Protein AF-A0A962XHQ8-F1 (afdb_monomer)

Foldseek 3Di:
DDPDDPDDDAPDWDQLPDPVVGIDHPPDDDDDVVVVDPDDDDDFDPDDPPDDDPDDDDDDDPVD

Mean predicted aligned error: 9.03 Å

Solvent-accessible surface area (backbone atoms only — not comparable to full-atom values): 4904 Å² total; per-residue (Å²): 134,89,87,81,66,97,65,84,80,75,97,49,69,38,80,59,88,40,87,93,63,45,61,40,54,57,88,61,84,88,75,69,66,79,79,78,44,97,65,78,92,73,82,74,85,89,68,72,84,87,72,84,64,96,74,79,82,88,83,85,60,99,87,115

pLDDT: mean 85.5, std 11.63, range [40.16, 97.19]

Sequence (64 aa):
MNQDSKWRAYSEYKASGIEWLREVPQHWVVGPLKFFCSESAIYGANESANNYSDAGVRFVRTSD

Radius of gyration: 20.86 Å; Cα contacts (8 Å, |Δi|>4): 23; chains: 1; bounding box: 52×24×45 Å

Secondary structure (DSSP, 8-state):
-----SSPPPS-EEE-S-TTT-EEETT-----GGGT-SSPPPPPP---TT---SSSSPPP-TT-

Structure (mmCIF, N/CA/C/O backbone):
data_AF-A0A962XHQ8-F1
#
_entry.id   AF-A0A962XHQ8-F1
#
loop_
_atom_site.group_PDB
_atom_site.id
_atom_site.type_symbol
_atom_site.label_atom_id
_atom_site.label_alt_id
_atom_site.label_comp_id
_atom_site.label_asym_id
_atom_site.label_entity_id
_atom_site.label_seq_id
_atom_site.pdbx_PDB_ins_code
_atom_site.Cartn_x
_atom_site.Cartn_y
_atom_site.Cartn_z
_atom_site.occupancy
_atom_site.B_iso_or_equiv
_atom_site.auth_seq_id
_atom_site.auth_comp_id
_atom_site.auth_asym_id
_atom_site.auth_atom_id
_atom_site.pdbx_PDB_model_num
ATOM 1 N N . MET A 1 1 ? -34.011 10.391 3.008 1.00 40.16 1 MET A N 1
ATOM 2 C CA . MET A 1 1 ? -33.073 9.254 3.116 1.00 40.16 1 MET A CA 1
ATOM 3 C C . MET A 1 1 ? -32.607 8.962 1.696 1.00 40.16 1 MET A C 1
ATOM 5 O O . MET A 1 1 ? -33.357 8.366 0.941 1.00 40.16 1 MET A O 1
ATOM 9 N N . ASN A 1 2 ? -31.491 9.564 1.276 1.00 44.78 2 ASN A N 1
ATOM 10 C CA . ASN A 1 2 ? -31.071 9.579 -0.130 1.00 44.78 2 ASN A CA 1
ATOM 11 C C . ASN A 1 2 ? -30.483 8.209 -0.498 1.00 44.78 2 ASN A C 1
ATOM 13 O O . ASN A 1 2 ? -29.422 7.847 0.005 1.00 44.78 2 ASN A O 1
ATOM 17 N N . GLN A 1 3 ? -31.197 7.442 -1.321 1.00 57.31 3 GLN A N 1
ATOM 18 C CA . GLN A 1 3 ? -30.774 6.133 -1.816 1.00 57.31 3 GLN A CA 1
ATOM 19 C C . GLN A 1 3 ? -30.321 6.250 -3.273 1.00 57.31 3 GLN A C 1
ATOM 21 O O . GLN A 1 3 ? -31.026 5.789 -4.148 1.00 57.31 3 GLN A O 1
ATOM 26 N N . ASP A 1 4 ? -29.161 6.855 -3.531 1.00 66.69 4 ASP A N 1
ATOM 27 C CA . ASP A 1 4 ? -28.526 6.825 -4.863 1.00 66.69 4 ASP A CA 1
ATOM 28 C C . ASP A 1 4 ? -26.997 6.905 -4.727 1.00 66.69 4 ASP A C 1
ATOM 30 O O . ASP A 1 4 ? -26.317 7.772 -5.271 1.00 66.69 4 ASP A O 1
ATOM 34 N N . SER A 1 5 ? -26.421 6.014 -3.919 1.00 70.25 5 SER A N 1
ATOM 35 C CA . SER A 1 5 ? -24.966 5.860 -3.836 1.00 70.25 5 SER A CA 1
ATOM 36 C C . SER A 1 5 ? -24.532 4.695 -4.721 1.00 70.25 5 SER A C 1
ATOM 38 O O . SER A 1 5 ? -24.940 3.560 -4.496 1.00 70.25 5 SER A O 1
ATOM 40 N N . LYS A 1 6 ? -23.662 4.970 -5.703 1.00 80.06 6 LYS A N 1
ATOM 41 C CA . LYS A 1 6 ? -23.044 3.981 -6.613 1.00 80.06 6 LYS A CA 1
ATOM 42 C C . LYS A 1 6 ? -22.383 2.796 -5.883 1.00 80.06 6 LYS A C 1
ATOM 44 O O . LYS A 1 6 ? -22.156 1.750 -6.485 1.00 80.06 6 LYS A O 1
ATOM 49 N N . TRP A 1 7 ? -22.079 2.949 -4.596 1.00 83.75 7 TRP A N 1
ATOM 50 C CA . TRP A 1 7 ? -21.360 1.977 -3.783 1.00 83.75 7 TRP A CA 1
ATOM 51 C C . TRP A 1 7 ? -22.229 1.490 -2.625 1.00 83.75 7 TRP A C 1
ATOM 53 O O . TRP A 1 7 ? -22.756 2.298 -1.858 1.00 83.75 7 TRP A O 1
ATOM 63 N N . ARG A 1 8 ? -22.361 0.165 -2.488 1.00 87.75 8 ARG A N 1
ATOM 64 C CA . ARG A 1 8 ? -23.013 -0.440 -1.322 1.00 87.75 8 ARG A CA 1
ATOM 65 C C . ARG A 1 8 ? -22.045 -0.480 -0.144 1.00 87.75 8 ARG A C 1
ATOM 67 O O . ARG A 1 8 ? -20.883 -0.839 -0.317 1.00 87.75 8 ARG A O 1
ATOM 74 N N . ALA A 1 9 ? -22.550 -0.156 1.043 1.00 90.00 9 ALA A N 1
ATOM 75 C CA . ALA A 1 9 ? -21.835 -0.399 2.290 1.00 90.00 9 ALA A CA 1
ATOM 76 C C . ALA A 1 9 ? -21.626 -1.908 2.511 1.00 90.00 9 ALA A C 1
ATOM 78 O O . ALA A 1 9 ? -22.431 -2.727 2.056 1.00 90.00 9 ALA A O 1
ATOM 79 N N . TYR A 1 10 ? -20.551 -2.265 3.215 1.00 94.25 10 TYR A N 1
ATOM 80 C CA . TYR A 1 10 ? -20.320 -3.645 3.639 1.00 94.25 10 TYR A CA 1
ATOM 81 C C . TYR A 1 10 ? -21.272 -4.018 4.784 1.00 94.25 10 TYR A C 1
ATOM 83 O O . TYR A 1 10 ? -21.758 -3.146 5.501 1.00 94.25 10 TYR A O 1
ATOM 91 N N . SER A 1 11 ? -21.547 -5.312 4.956 1.00 94.56 11 SER A N 1
ATOM 92 C CA . SER A 1 11 ? -22.461 -5.801 5.998 1.00 94.56 11 SER A CA 1
ATOM 93 C C . SER A 1 11 ? -21.919 -5.611 7.416 1.00 94.56 11 SER A C 1
ATOM 95 O O . SER A 1 11 ? -22.700 -5.412 8.340 1.00 94.56 11 SER A O 1
ATOM 97 N N . GLU A 1 12 ? -20.596 -5.676 7.589 1.00 96.94 12 GLU A N 1
ATOM 98 C CA . GLU A 1 12 ? -19.922 -5.646 8.889 1.00 96.94 12 GLU A CA 1
ATOM 99 C C . GLU A 1 12 ? -18.568 -4.927 8.801 1.00 96.94 12 GLU A C 1
ATOM 101 O O . GLU A 1 12 ? -17.867 -5.006 7.783 1.00 96.94 12 GLU A O 1
ATOM 106 N N . TYR A 1 13 ? -18.183 -4.273 9.900 1.00 97.19 13 TYR A N 1
ATOM 107 C CA . TYR A 1 13 ? -16.954 -3.491 10.047 1.00 97.19 13 TYR A CA 1
ATOM 108 C C . TYR A 1 13 ? -16.253 -3.810 11.374 1.00 97.19 13 TYR A C 1
ATOM 110 O O . TYR A 1 13 ? -16.889 -4.219 12.343 1.00 97.19 13 TYR A O 1
ATOM 118 N N . LYS A 1 14 ? -14.940 -3.575 11.418 1.00 96.38 14 LYS A N 1
ATOM 119 C CA . LYS A 1 14 ? -14.098 -3.636 12.621 1.00 96.38 14 LYS A CA 1
ATOM 120 C C . LYS A 1 14 ? -13.195 -2.420 12.730 1.00 96.38 14 LYS A C 1
ATOM 122 O O . LYS A 1 14 ? -12.865 -1.790 11.724 1.00 96.38 14 LYS A O 1
ATOM 127 N N . ALA A 1 15 ? -12.715 -2.149 13.943 1.00 96.31 15 ALA A N 1
ATOM 128 C CA . ALA A 1 15 ? -11.677 -1.152 14.171 1.00 96.31 15 ALA A CA 1
ATOM 129 C C . ALA A 1 15 ? -10.401 -1.501 13.381 1.00 96.31 15 ALA A C 1
ATOM 131 O O . ALA A 1 15 ? -9.903 -2.625 13.434 1.00 96.31 15 ALA A O 1
ATOM 132 N N . SER A 1 16 ? -9.869 -0.521 12.656 1.00 93.75 16 SER A N 1
ATOM 133 C CA . SER A 1 16 ? -8.669 -0.662 11.820 1.00 93.75 16 SER A CA 1
ATOM 134 C C . SER A 1 16 ? -7.360 -0.645 12.616 1.00 93.75 16 SER A C 1
ATOM 136 O O . SER A 1 16 ? -6.335 -1.093 12.112 1.00 93.75 16 SER A O 1
ATOM 138 N N . GLY A 1 17 ? -7.381 -0.094 13.836 1.00 91.44 17 GLY A N 1
ATOM 139 C CA . GLY A 1 17 ? -6.178 0.185 14.628 1.00 91.44 17 GLY A CA 1
ATOM 140 C C . GLY A 1 17 ? -5.365 1.393 14.140 1.00 91.44 17 GLY A C 1
ATOM 141 O O . GLY A 1 17 ? -4.307 1.671 14.693 1.00 91.44 17 GLY A O 1
ATOM 142 N N . ILE A 1 18 ? -5.850 2.116 13.123 1.00 91.25 18 ILE A N 1
ATOM 143 C CA . ILE A 1 18 ? -5.198 3.282 12.521 1.00 91.25 18 ILE A CA 1
ATOM 144 C C . ILE A 1 18 ? -6.079 4.511 12.772 1.00 91.25 18 ILE A C 1
ATOM 146 O O . ILE A 1 18 ? -7.226 4.557 12.324 1.00 91.25 18 ILE A O 1
ATOM 150 N N . GLU A 1 19 ? -5.538 5.515 13.467 1.00 92.94 19 GLU A N 1
ATOM 151 C CA . GLU A 1 19 ? -6.292 6.687 13.945 1.00 92.94 19 GLU A CA 1
ATOM 152 C C . GLU A 1 19 ? -7.088 7.383 12.831 1.00 92.94 19 GLU A C 1
ATOM 154 O O . GLU A 1 19 ? -8.283 7.636 12.980 1.00 92.94 19 GLU A O 1
ATOM 159 N N . TRP A 1 20 ? -6.452 7.623 11.682 1.00 94.06 20 TRP A N 1
ATOM 160 C CA . TRP A 1 20 ? -7.077 8.342 10.571 1.00 94.06 20 TRP A CA 1
ATOM 161 C C . TRP A 1 20 ? -8.089 7.503 9.772 1.00 94.06 20 TRP A C 1
ATOM 163 O O . TRP A 1 20 ? -8.944 8.075 9.099 1.00 94.06 20 TRP A O 1
ATOM 173 N N . LEU A 1 21 ? -8.020 6.167 9.833 1.00 91.94 21 LEU A N 1
ATOM 174 C CA . LEU A 1 21 ? -8.852 5.267 9.021 1.00 91.94 21 LEU A CA 1
ATOM 175 C C . LEU A 1 21 ? -10.106 4.785 9.767 1.00 91.94 21 LEU A C 1
ATOM 177 O O . LEU A 1 21 ? -11.098 4.436 9.134 1.00 91.94 21 LEU A O 1
ATOM 181 N N . ARG A 1 22 ? -10.092 4.818 11.106 1.00 93.81 22 ARG A N 1
ATOM 182 C CA . ARG A 1 22 ? -11.187 4.378 11.989 1.00 93.81 22 ARG A CA 1
ATOM 183 C C . ARG A 1 22 ? -11.570 2.913 11.764 1.00 93.81 22 ARG A C 1
ATOM 185 O O . ARG A 1 22 ? -10.982 2.053 12.418 1.00 93.81 22 ARG A O 1
ATOM 192 N N . GLU A 1 23 ? -12.487 2.610 10.849 1.00 96.50 23 GLU A N 1
ATOM 193 C CA . GLU A 1 23 ? -13.062 1.275 10.636 1.00 96.50 23 GLU A CA 1
ATOM 194 C C . GLU A 1 23 ? -12.821 0.742 9.220 1.00 96.50 23 GLU A C 1
ATOM 196 O O . GLU A 1 23 ? -12.773 1.487 8.244 1.00 96.50 23 GLU A O 1
ATOM 201 N N . VAL A 1 24 ? -12.697 -0.579 9.111 1.00 96.31 24 VAL A N 1
ATOM 202 C CA . VAL A 1 24 ? -12.521 -1.314 7.851 1.00 96.31 24 VAL A CA 1
ATOM 203 C C . VAL A 1 24 ? -13.506 -2.481 7.781 1.00 96.31 24 VAL A C 1
ATOM 205 O O . VAL A 1 24 ? -13.980 -2.932 8.825 1.00 96.31 24 VAL A O 1
ATOM 208 N N . PRO A 1 25 ? -13.817 -3.011 6.587 1.00 96.88 25 PRO A N 1
ATOM 209 C CA . PRO A 1 25 ? -14.701 -4.164 6.454 1.00 96.88 25 PRO A CA 1
ATOM 210 C C . PRO A 1 25 ? -14.199 -5.367 7.256 1.00 96.88 25 PRO A C 1
ATOM 212 O O . PRO A 1 25 ? -13.001 -5.660 7.282 1.00 96.88 25 PRO A O 1
ATOM 215 N N . GLN A 1 26 ? -15.124 -6.103 7.871 1.00 97.19 26 GLN A N 1
ATOM 216 C CA . GLN A 1 26 ? -14.804 -7.218 8.769 1.00 97.19 26 GLN A CA 1
ATOM 217 C C . GLN A 1 26 ? -13.857 -8.255 8.133 1.00 97.19 26 GLN A C 1
ATOM 219 O O . GLN A 1 26 ? -12.914 -8.726 8.776 1.00 97.19 26 GLN A O 1
ATOM 224 N N . HIS A 1 27 ? -14.077 -8.565 6.852 1.00 95.56 27 HIS A N 1
ATOM 225 C CA . HIS A 1 27 ? -13.348 -9.585 6.091 1.00 95.56 27 HIS A CA 1
ATOM 226 C C . HIS A 1 27 ? -11.959 -9.143 5.595 1.00 95.56 27 HIS A C 1
ATOM 228 O O . HIS A 1 27 ? -11.219 -9.967 5.063 1.00 95.56 27 HIS A O 1
ATOM 234 N N . TRP A 1 28 ? -11.580 -7.869 5.742 1.00 95.12 28 TRP A N 1
ATOM 235 C CA . TRP A 1 28 ? -10.252 -7.406 5.329 1.00 95.12 28 TRP A CA 1
ATOM 236 C C . TRP A 1 28 ? -9.166 -7.908 6.279 1.00 95.12 28 TRP A C 1
ATOM 238 O O . TRP A 1 28 ? -9.336 -7.909 7.499 1.00 95.12 28 TRP A O 1
ATOM 248 N N . VAL A 1 29 ? -8.014 -8.279 5.729 1.00 93.06 29 VAL A N 1
ATOM 249 C CA . VAL A 1 29 ? -6.800 -8.545 6.510 1.00 93.06 29 VAL A CA 1
ATOM 250 C C . VAL A 1 29 ? -5.958 -7.272 6.519 1.00 93.06 29 VAL A C 1
ATOM 252 O O . VAL A 1 29 ? -5.691 -6.702 5.466 1.00 93.06 29 VAL A O 1
ATOM 255 N N . VAL A 1 30 ? -5.555 -6.813 7.706 1.00 91.31 30 VAL A N 1
ATOM 256 C CA . VAL A 1 30 ? -4.744 -5.599 7.878 1.00 91.31 30 VAL A CA 1
ATOM 257 C C . VAL A 1 30 ? -3.325 -6.007 8.253 1.00 91.31 30 VAL A C 1
ATOM 259 O O . VAL A 1 30 ? -3.129 -6.773 9.194 1.00 91.31 30 VAL A O 1
ATOM 262 N N . GLY A 1 31 ? -2.333 -5.496 7.528 1.00 91.00 31 GLY A N 1
ATOM 263 C CA . GLY A 1 31 ? -0.928 -5.767 7.812 1.00 91.00 31 GLY A CA 1
ATOM 264 C C . GLY A 1 31 ? 0.027 -4.965 6.922 1.00 91.00 31 GLY A C 1
ATOM 265 O O . GLY A 1 31 ? -0.419 -4.238 6.033 1.00 91.00 31 GLY A O 1
ATOM 266 N N . PRO A 1 32 ? 1.347 -5.082 7.141 1.00 91.31 32 PRO A N 1
ATOM 267 C CA . PRO A 1 32 ? 2.343 -4.402 6.318 1.00 91.31 32 PRO A CA 1
ATOM 268 C C . PRO A 1 32 ? 2.307 -4.869 4.856 1.00 91.31 32 PRO A C 1
ATOM 270 O O . PRO A 1 32 ? 2.358 -6.069 4.590 1.00 91.31 32 PRO A O 1
ATOM 273 N N . LEU A 1 33 ? 2.312 -3.918 3.913 1.00 92.69 33 LEU A N 1
ATOM 274 C CA . LEU A 1 33 ? 2.193 -4.177 2.469 1.00 92.69 33 LEU A CA 1
ATOM 275 C C . LEU A 1 33 ? 3.179 -5.235 1.949 1.00 92.69 33 LEU A C 1
ATOM 277 O O . LEU A 1 33 ? 2.798 -6.086 1.154 1.00 92.69 33 LEU A O 1
ATOM 281 N N . LYS A 1 34 ? 4.423 -5.231 2.447 1.00 93.81 34 LYS A N 1
ATOM 282 C CA . LYS A 1 34 ? 5.482 -6.166 2.025 1.00 93.81 34 LYS A CA 1
ATOM 283 C C . LYS A 1 34 ? 5.117 -7.650 2.158 1.00 93.81 34 LYS A C 1
ATOM 285 O O . LYS A 1 34 ? 5.732 -8.469 1.496 1.00 93.81 34 LYS A O 1
ATOM 290 N N . PHE A 1 35 ? 4.165 -7.998 3.028 1.00 94.31 35 PHE A N 1
ATOM 291 C CA . PHE A 1 35 ? 3.715 -9.381 3.208 1.00 94.31 35 PHE A CA 1
ATOM 292 C C . PHE A 1 35 ? 2.602 -9.786 2.234 1.00 94.31 35 PHE A C 1
ATOM 294 O O . PHE A 1 35 ? 2.301 -10.969 2.121 1.00 94.31 35 PHE A O 1
ATOM 301 N N . PHE A 1 36 ? 1.990 -8.822 1.544 1.00 94.75 36 PHE A N 1
ATOM 302 C CA . PHE A 1 36 ? 0.941 -9.054 0.548 1.00 94.75 36 PHE A CA 1
ATOM 303 C C . PHE A 1 36 ? 1.454 -8.969 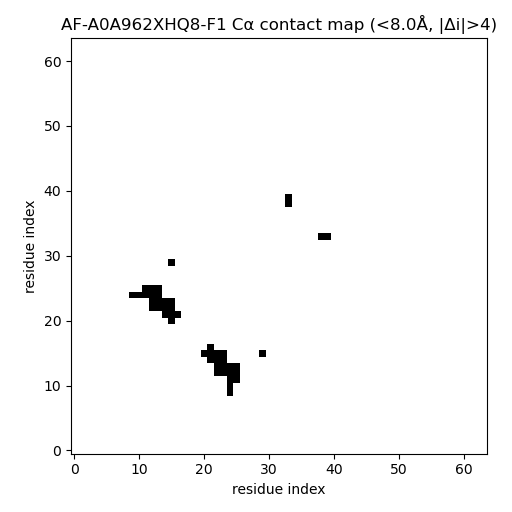-0.894 1.00 94.75 36 PHE A C 1
ATOM 305 O O . PHE A 1 36 ? 0.737 -9.343 -1.819 1.00 94.75 36 PHE A O 1
ATOM 312 N N . CYS A 1 37 ? 2.675 -8.475 -1.104 1.00 94.56 37 CYS A N 1
ATOM 313 C CA . CYS A 1 37 ? 3.307 -8.402 -2.416 1.00 94.56 37 CYS A CA 1
ATOM 314 C C . CYS A 1 37 ? 4.165 -9.645 -2.671 1.00 94.56 37 CYS A C 1
ATOM 316 O O . CYS A 1 37 ? 4.867 -10.108 -1.776 1.00 94.56 37 CYS A O 1
ATOM 318 N N . SER A 1 38 ? 4.137 -10.160 -3.903 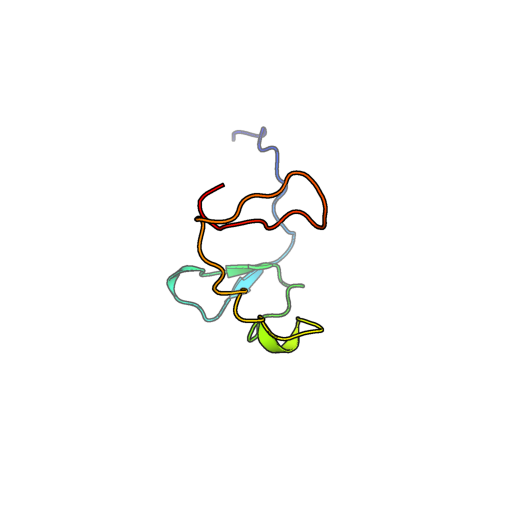1.00 95.94 38 SER A N 1
ATOM 319 C CA . SER A 1 38 ? 5.025 -11.251 -4.327 1.00 95.94 38 SER A CA 1
ATOM 320 C C . SER A 1 38 ? 6.481 -10.804 -4.433 1.00 95.94 38 SER A C 1
ATOM 322 O O . SER A 1 38 ? 7.383 -11.594 -4.194 1.00 95.94 38 SER A O 1
ATOM 324 N N . GLU A 1 39 ? 6.699 -9.535 -4.771 1.00 92.25 39 GLU A N 1
ATOM 325 C CA . GLU A 1 39 ? 8.013 -8.938 -4.977 1.00 92.25 39 GLU A CA 1
ATOM 326 C C . GLU A 1 39 ? 8.119 -7.621 -4.210 1.00 92.25 39 GLU A C 1
ATOM 328 O O . GLU A 1 39 ? 7.121 -6.938 -3.953 1.00 92.25 39 GLU A O 1
ATOM 333 N N . SER A 1 40 ? 9.345 -7.252 -3.847 1.00 89.88 40 SER A N 1
ATOM 334 C CA . SER A 1 40 ? 9.607 -5.953 -3.225 1.00 89.88 40 SER A CA 1
ATOM 335 C C . SER A 1 40 ? 9.544 -4.830 -4.256 1.00 89.88 40 SER A C 1
ATOM 337 O O . SER A 1 40 ? 9.774 -5.043 -5.445 1.00 89.88 40 SER A O 1
ATOM 339 N N . ALA A 1 41 ? 9.275 -3.608 -3.792 1.00 85.94 41 ALA A N 1
ATOM 340 C CA . ALA A 1 41 ? 9.415 -2.431 -4.638 1.00 85.94 41 ALA A CA 1
ATOM 341 C C . ALA A 1 41 ? 10.861 -2.341 -5.151 1.00 85.94 41 ALA A C 1
ATOM 343 O O . ALA A 1 41 ? 11.809 -2.345 -4.363 1.00 85.94 41 ALA A O 1
ATOM 344 N N . ILE A 1 42 ? 11.013 -2.276 -6.471 1.00 84.94 42 ILE A N 1
ATOM 345 C CA . ILE A 1 42 ? 12.306 -2.131 -7.133 1.00 84.94 42 ILE A CA 1
ATOM 346 C C . ILE A 1 42 ? 12.542 -0.641 -7.349 1.00 84.94 42 ILE A C 1
ATOM 348 O O . ILE A 1 42 ? 11.652 0.089 -7.787 1.00 84.94 42 ILE A O 1
ATOM 352 N N . TYR A 1 43 ? 13.745 -0.183 -7.023 1.00 80.62 43 TYR A N 1
ATOM 353 C CA . TYR A 1 43 ? 14.148 1.176 -7.337 1.00 80.62 43 TYR A CA 1
ATOM 354 C C . TYR A 1 43 ? 14.250 1.329 -8.863 1.00 80.62 43 TYR A C 1
ATOM 356 O O . TYR A 1 43 ? 14.866 0.497 -9.527 1.00 80.62 43 TYR A O 1
ATOM 364 N N . GLY A 1 44 ? 13.590 2.348 -9.419 1.00 78.88 44 GLY A N 1
ATOM 365 C CA . GLY A 1 44 ? 13.526 2.558 -10.866 1.00 78.88 44 GLY A CA 1
ATOM 366 C C . GLY A 1 44 ? 14.910 2.744 -11.497 1.00 78.88 44 GLY A C 1
ATOM 367 O O . GLY A 1 44 ? 15.876 3.092 -10.818 1.00 78.88 44 GLY A O 1
ATOM 368 N N . ALA A 1 45 ? 15.012 2.523 -12.809 1.00 77.94 45 ALA A N 1
ATOM 369 C CA . ALA A 1 45 ? 16.256 2.803 -13.518 1.00 77.94 45 ALA A CA 1
ATOM 370 C C . ALA A 1 45 ? 16.504 4.322 -13.546 1.00 77.94 45 ALA A C 1
ATOM 372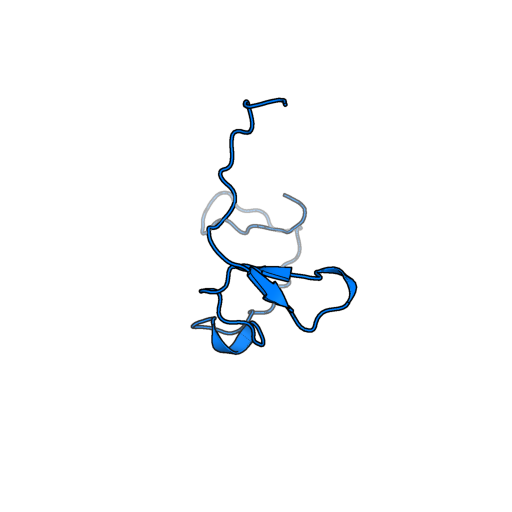 O O . ALA A 1 45 ? 15.672 5.092 -14.028 1.00 77.94 45 ALA A O 1
ATOM 373 N N . ASN A 1 46 ? 17.647 4.759 -13.020 1.00 76.25 46 ASN A N 1
ATOM 374 C CA . ASN A 1 46 ? 18.073 6.156 -13.084 1.00 76.25 46 ASN A CA 1
ATOM 375 C C . ASN A 1 46 ? 18.755 6.427 -14.427 1.00 76.25 46 ASN A C 1
ATOM 377 O O . ASN A 1 46 ? 19.968 6.612 -14.490 1.00 76.25 46 ASN A O 1
ATOM 381 N N . GLU A 1 47 ? 17.970 6.432 -15.498 1.00 75.25 47 GLU A N 1
ATOM 382 C CA . GLU A 1 47 ? 18.465 6.771 -16.829 1.00 75.25 47 GLU A CA 1
ATOM 383 C C . GLU A 1 47 ? 18.260 8.260 -17.121 1.00 75.25 47 GLU A C 1
ATOM 385 O O . GLU A 1 47 ? 17.215 8.847 -16.819 1.00 75.25 47 GLU A O 1
ATOM 390 N N . SER A 1 48 ? 19.277 8.895 -17.709 1.00 73.44 48 SER A N 1
ATOM 391 C CA . SER A 1 48 ? 19.180 10.291 -18.136 1.00 73.44 48 SER A CA 1
ATOM 392 C C . SER A 1 48 ? 18.161 10.430 -19.268 1.00 73.44 48 SER A C 1
ATOM 394 O O . SER A 1 48 ? 18.170 9.663 -20.227 1.00 73.44 48 SER A O 1
ATOM 396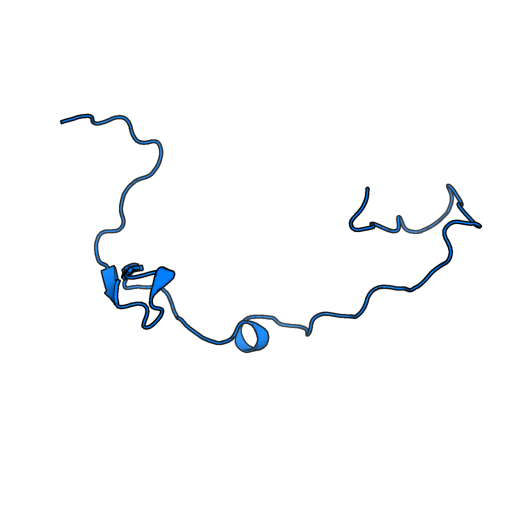 N N . ALA A 1 49 ? 17.342 11.481 -19.209 1.00 72.88 49 ALA A N 1
ATOM 397 C CA . ALA A 1 49 ? 16.393 11.832 -20.265 1.00 72.88 49 ALA A CA 1
ATOM 398 C C . ALA A 1 49 ? 17.061 12.222 -21.599 1.00 72.88 49 ALA A C 1
ATOM 400 O O . ALA A 1 49 ? 16.376 12.465 -22.581 1.00 72.88 49 ALA A O 1
ATOM 401 N N . ASN A 1 50 ? 18.388 12.314 -21.672 1.00 76.94 50 ASN A N 1
ATOM 402 C CA . ASN A 1 50 ? 19.058 12.851 -22.854 1.00 76.94 50 ASN A CA 1
ATOM 403 C C . ASN A 1 50 ? 19.108 11.880 -24.048 1.00 76.94 50 ASN A C 1
ATOM 405 O O . ASN A 1 50 ? 19.555 12.289 -25.116 1.00 76.94 50 ASN A O 1
ATOM 409 N N . ASN A 1 51 ? 18.678 10.621 -23.895 1.00 72.00 51 ASN A N 1
ATOM 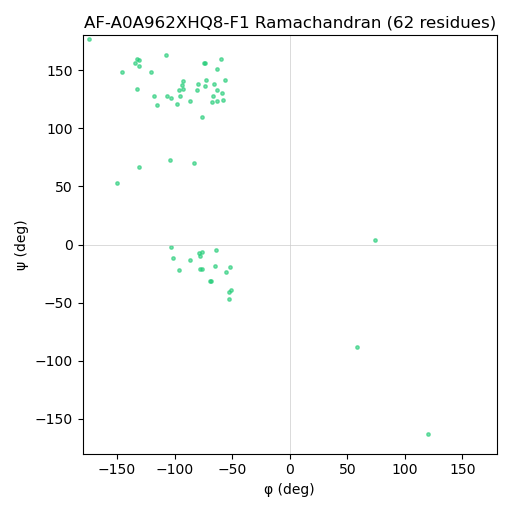410 C CA . ASN A 1 51 ? 18.808 9.601 -24.939 1.00 72.00 51 ASN A CA 1
ATOM 411 C C . ASN A 1 51 ? 17.486 8.856 -25.197 1.00 72.00 51 ASN A C 1
ATOM 413 O O . ASN A 1 51 ? 17.352 7.668 -24.904 1.00 72.00 51 ASN A O 1
ATOM 417 N N . TYR A 1 52 ? 16.488 9.575 -25.718 1.00 75.62 52 TYR A N 1
ATOM 418 C CA . TYR A 1 52 ? 15.220 8.976 -26.133 1.00 75.62 52 TYR A CA 1
ATOM 419 C C . TYR A 1 52 ? 15.380 8.176 -27.430 1.00 75.62 52 TYR A C 1
ATOM 421 O O . TYR A 1 52 ? 16.001 8.632 -28.388 1.00 75.62 52 TYR A O 1
ATOM 429 N N . SER A 1 53 ? 14.774 6.993 -27.456 1.00 82.06 53 SER A N 1
ATOM 430 C C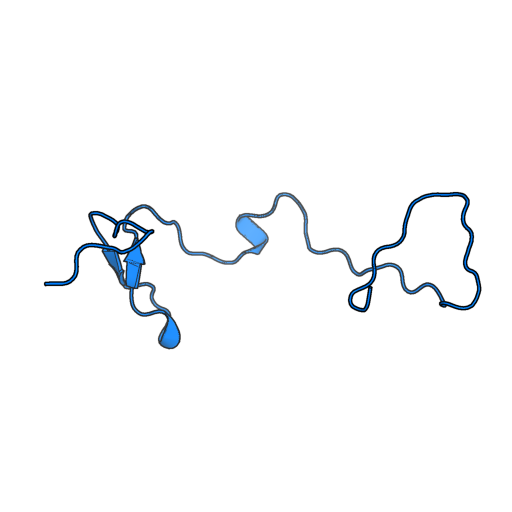A . SER A 1 53 ? 14.676 6.124 -28.626 1.00 82.06 53 SER A CA 1
ATOM 431 C C . SER A 1 53 ? 13.234 5.649 -28.760 1.00 82.06 53 SER A C 1
ATOM 433 O O . SER A 1 53 ? 12.645 5.193 -27.780 1.00 82.06 53 SER A O 1
ATOM 435 N N . ASP A 1 54 ? 12.689 5.705 -29.974 1.00 84.50 54 ASP A N 1
ATOM 436 C CA . ASP A 1 54 ? 11.376 5.125 -30.294 1.00 84.50 54 ASP A CA 1
ATOM 437 C C . ASP A 1 54 ? 11.441 3.596 -30.462 1.00 84.50 54 ASP A C 1
ATOM 439 O O . ASP A 1 54 ? 10.418 2.916 -30.541 1.00 84.50 54 ASP A O 1
ATOM 443 N N . ALA A 1 55 ? 12.652 3.036 -30.511 1.00 86.81 55 ALA A N 1
ATOM 444 C CA . ALA A 1 55 ? 12.891 1.603 -30.517 1.00 86.81 55 ALA A CA 1
ATOM 445 C C . ALA A 1 55 ? 13.192 1.097 -29.097 1.00 86.81 55 ALA A C 1
ATOM 447 O O . ALA A 1 55 ? 14.043 1.661 -28.405 1.00 86.81 55 ALA A O 1
ATOM 448 N N . GLY A 1 56 ? 12.549 -0.005 -28.695 1.00 84.38 56 GLY A N 1
ATOM 449 C CA . GLY A 1 56 ? 12.808 -0.696 -27.428 1.00 84.38 56 GLY A CA 1
ATOM 450 C C . GLY A 1 56 ? 11.597 -0.778 -26.495 1.00 84.38 56 GLY A C 1
ATOM 451 O O . GLY A 1 56 ? 10.450 -0.623 -26.910 1.00 84.38 56 GLY A O 1
ATOM 452 N N . VAL A 1 57 ? 11.863 -1.076 -25.220 1.00 85.56 57 VAL A N 1
ATOM 453 C CA . VAL A 1 57 ? 10.835 -1.145 -24.171 1.00 85.56 57 VAL A CA 1
ATOM 454 C C . VAL A 1 57 ? 10.516 0.264 -23.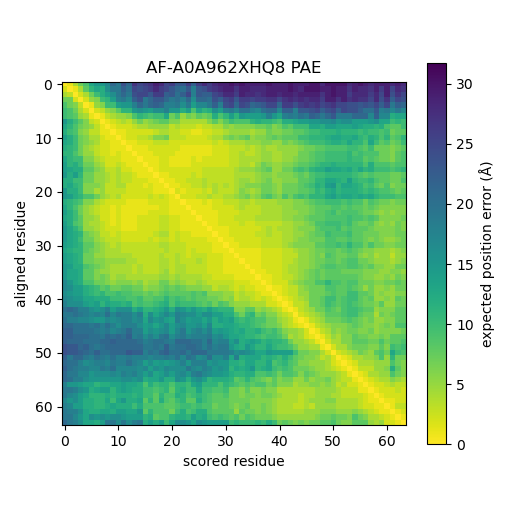682 1.00 85.56 57 VAL A C 1
ATOM 456 O O . VAL A 1 57 ? 11.420 1.035 -23.364 1.00 85.56 57 VAL A O 1
ATOM 459 N N . ARG A 1 58 ? 9.222 0.588 -23.578 1.00 85.19 58 AR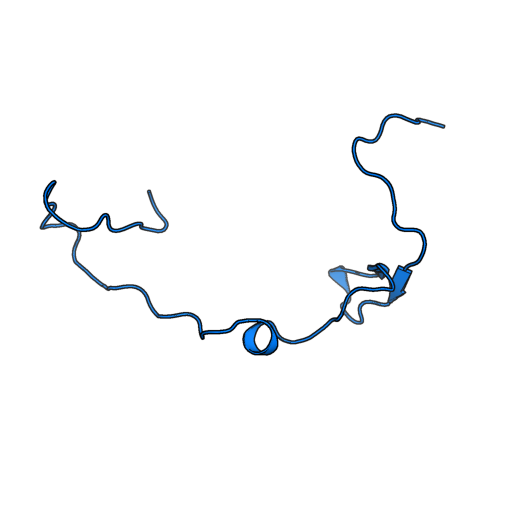G A N 1
ATOM 460 C CA . ARG A 1 58 ? 8.774 1.874 -23.041 1.00 85.19 58 ARG A CA 1
ATOM 461 C C . ARG A 1 58 ? 9.195 2.018 -21.581 1.00 85.1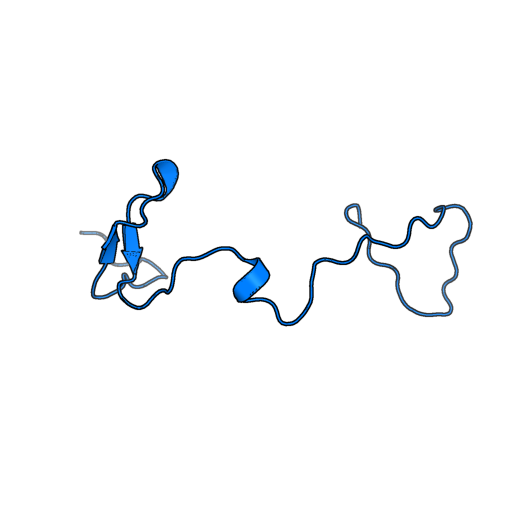9 58 ARG A C 1
ATOM 463 O O . ARG A 1 58 ? 8.792 1.225 -20.732 1.00 85.19 58 ARG A O 1
ATOM 470 N N . PHE A 1 59 ? 9.928 3.085 -21.295 1.00 84.75 59 PHE A N 1
ATOM 471 C CA . PHE A 1 59 ? 10.211 3.517 -19.936 1.00 84.75 59 PHE A CA 1
ATOM 472 C C . PHE A 1 59 ? 9.069 4.414 -19.445 1.00 84.75 59 PHE A C 1
ATOM 474 O O . PHE A 1 59 ? 8.732 5.388 -20.115 1.00 84.75 59 PHE A O 1
ATOM 481 N N . VAL A 1 60 ? 8.443 4.062 -18.320 1.00 84.25 60 VAL A N 1
ATOM 482 C CA . VAL A 1 60 ? 7.372 4.861 -17.703 1.00 84.25 60 VAL A CA 1
ATOM 483 C C . VAL A 1 60 ? 7.953 5.603 -16.512 1.00 84.25 60 VAL A C 1
ATOM 485 O O . VAL A 1 60 ? 8.544 4.989 -15.623 1.00 84.25 60 VAL A O 1
ATOM 488 N N . ARG A 1 61 ? 7.780 6.923 -16.491 1.00 82.62 61 ARG A N 1
ATOM 489 C CA . ARG A 1 61 ? 8.245 7.796 -15.411 1.00 82.62 61 ARG A CA 1
ATOM 490 C C . ARG A 1 61 ? 7.072 8.292 -14.581 1.00 82.62 61 ARG A C 1
ATOM 492 O O . ARG A 1 61 ? 5.933 8.295 -15.024 1.00 82.62 61 ARG A O 1
ATOM 499 N N . THR A 1 62 ? 7.368 8.794 -13.388 1.00 83.38 62 THR A N 1
ATOM 500 C CA . THR A 1 62 ? 6.371 9.460 -12.534 1.00 83.38 62 THR A CA 1
ATOM 501 C C . THR A 1 62 ? 5.823 10.758 -13.130 1.00 83.38 62 THR A C 1
ATOM 503 O O . THR A 1 62 ? 4.801 11.242 -12.659 1.00 83.38 62 THR A O 1
ATOM 506 N N . SER A 1 63 ? 6.528 11.341 -14.105 1.00 80.44 63 SER A N 1
ATOM 507 C CA . SER A 1 63 ? 6.178 12.617 -14.742 1.00 80.44 63 SER A CA 1
ATOM 508 C C . SER A 1 63 ? 5.558 12.471 -16.133 1.00 80.44 63 SER A C 1
ATOM 510 O O . SER A 1 63 ? 5.280 13.497 -16.751 1.00 80.44 63 SER A O 1
ATOM 512 N N . ASP A 1 64 ? 5.427 11.244 -16.648 1.00 79.25 64 ASP A N 1
ATOM 513 C CA . ASP A 1 64 ? 4.644 11.003 -17.867 1.00 79.25 64 ASP A CA 1
ATOM 514 C C . ASP A 1 64 ? 3.145 11.035 -17.528 1.00 79.25 64 ASP A C 1
ATOM 516 O O . ASP A 1 64 ? 2.370 11.551 -18.365 1.00 79.25 64 ASP A O 1
#